Protein AF-A0A432US29-F1 (afdb_monomer_lite)

pLDDT: mean 89.53, std 16.12, range [44.62, 98.75]

Sequence (102 aa):
MTKRLLILLFSSISLSWAAPSKAPQVITQQEIQKVTQQYGLLAANRLKAWQELVNENYQKPENIKLDKVNRFFNEARFVSDAEHWKQKDYWATPVELLATDA

Foldseek 3Di:
DDDDDDDPPPPPPPPPPPDPDAFDDPDDPVLLVVLCVVQNDQLSVLSVVVRVLRRVPVPPPPVVNVVSVVVSLVQQDDDACCVPVVDNDDDDDPSRCSSRSD

Radius of gyration: 24.79 Å; chains: 1; bounding box: 73×26×73 Å

Secondary structure (DSSP, 8-state):
------------------PPPPPP--S-HHHHHHHHHHH-HHHHHHHHHHHHHHHHHTTS-HHHHHHHHHHHHTTSPP--HHHHTSSSS----HHHHHHHT-

Structure (mmCIF, N/CA/C/O backbone):
data_AF-A0A432US29-F1
#
_entry.id   AF-A0A432US29-F1
#
loop_
_atom_site.group_PDB
_atom_site.id
_atom_site.type_symbol
_atom_site.label_atom_id
_atom_site.label_alt_id
_atom_site.label_comp_id
_atom_site.label_asym_id
_atom_site.label_entity_id
_atom_site.label_seq_id
_atom_site.pdbx_PDB_ins_code
_atom_site.Cartn_x
_atom_site.Cartn_y
_atom_site.Cartn_z
_atom_site.occupancy
_atom_site.B_iso_or_equiv
_atom_site.auth_seq_id
_atom_site.auth_comp_id
_atom_site.auth_asym_id
_atom_site.auth_atom_id
_atom_site.pdbx_PDB_model_num
ATOM 1 N N . MET A 1 1 ? 50.764 14.010 -57.715 1.00 47.38 1 MET A N 1
ATOM 2 C CA . MET A 1 1 ? 50.921 14.090 -56.247 1.00 47.38 1 MET A CA 1
ATOM 3 C C . MET A 1 1 ? 50.326 15.400 -55.752 1.00 47.38 1 MET A C 1
ATOM 5 O O . MET A 1 1 ? 50.996 16.417 -55.805 1.00 47.38 1 MET A O 1
ATOM 9 N N . THR A 1 2 ? 49.078 15.385 -55.292 1.00 44.62 2 THR A N 1
ATOM 10 C CA . THR A 1 2 ? 48.450 16.505 -54.573 1.00 44.62 2 THR A CA 1
ATOM 11 C C . THR A 1 2 ? 47.508 15.917 -53.525 1.00 44.62 2 THR A C 1
ATOM 13 O O . THR A 1 2 ? 46.809 14.933 -53.766 1.00 44.62 2 THR A O 1
ATOM 16 N N . LYS A 1 3 ? 47.641 16.431 -52.304 1.00 48.16 3 LYS A N 1
ATOM 17 C CA . LYS A 1 3 ? 47.248 15.804 -51.040 1.00 48.16 3 LYS A CA 1
ATOM 18 C C . LYS A 1 3 ? 45.722 15.806 -50.883 1.00 48.16 3 LYS A C 1
ATOM 20 O O . LYS A 1 3 ? 45.106 16.864 -50.938 1.00 48.16 3 LYS A O 1
ATOM 25 N N . ARG A 1 4 ? 45.118 14.633 -50.654 1.00 53.16 4 ARG A N 1
ATOM 26 C CA . ARG A 1 4 ? 43.733 14.520 -50.170 1.00 53.16 4 ARG A CA 1
ATOM 27 C C . ARG A 1 4 ? 43.722 14.949 -48.702 1.00 53.16 4 ARG A C 1
ATOM 29 O O . ARG A 1 4 ? 44.317 14.277 -47.865 1.00 53.16 4 ARG A O 1
ATOM 36 N N . LEU A 1 5 ? 43.105 16.090 -48.413 1.00 49.94 5 LEU A N 1
ATOM 37 C CA . LEU A 1 5 ? 42.907 16.590 -47.057 1.00 49.94 5 LEU A CA 1
ATOM 38 C C . LEU A 1 5 ? 41.846 15.705 -46.375 1.00 49.94 5 LEU A C 1
ATOM 40 O O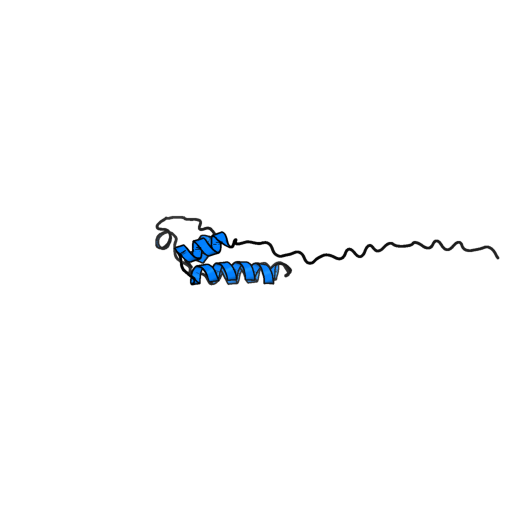 . LEU A 1 5 ? 40.660 15.818 -46.675 1.00 49.94 5 LEU A O 1
ATOM 44 N N . LEU A 1 6 ? 42.276 14.768 -45.524 1.00 50.44 6 LEU A N 1
ATOM 45 C CA . LEU A 1 6 ? 41.378 13.986 -44.672 1.00 50.44 6 LEU A CA 1
ATOM 46 C C . LEU A 1 6 ? 40.842 14.904 -43.563 1.00 50.44 6 LEU A C 1
ATOM 48 O O . LEU A 1 6 ? 41.594 15.321 -42.685 1.00 50.44 6 LEU A O 1
ATOM 52 N N . ILE A 1 7 ? 39.547 15.210 -43.596 1.00 55.34 7 ILE A N 1
ATOM 53 C CA . ILE A 1 7 ? 38.843 15.841 -42.476 1.00 55.34 7 ILE A CA 1
ATOM 54 C C . ILE A 1 7 ? 38.558 14.733 -41.454 1.00 55.34 7 ILE A C 1
ATOM 56 O O . ILE A 1 7 ? 37.677 13.900 -41.662 1.00 55.34 7 ILE A O 1
ATOM 60 N N . LEU A 1 8 ? 39.327 14.692 -40.365 1.00 55.69 8 LEU A N 1
ATOM 61 C CA . LEU A 1 8 ? 39.020 13.864 -39.198 1.00 55.69 8 LEU A CA 1
ATOM 62 C C . LEU A 1 8 ? 37.883 14.536 -38.415 1.00 55.69 8 LEU A C 1
ATOM 64 O O . LEU A 1 8 ? 38.117 15.427 -37.602 1.00 55.69 8 LEU A O 1
ATOM 68 N N . LEU A 1 9 ? 36.642 14.122 -38.676 1.00 54.06 9 LEU A N 1
ATOM 69 C CA . LEU A 1 9 ? 35.499 14.422 -37.814 1.00 54.06 9 LEU A CA 1
ATOM 70 C C . LEU A 1 9 ? 35.668 13.643 -36.502 1.00 54.06 9 LEU A C 1
ATOM 72 O O . LEU A 1 9 ? 35.338 12.461 -36.419 1.00 54.06 9 LEU A O 1
ATOM 76 N N . PHE A 1 10 ? 36.200 14.303 -35.473 1.00 55.81 10 PHE A N 1
ATOM 77 C CA . PHE A 1 10 ? 36.102 13.831 -34.093 1.00 55.81 10 PHE A CA 1
ATOM 78 C C . PHE A 1 10 ? 34.630 13.894 -33.674 1.00 55.81 10 PHE A C 1
ATOM 80 O O . PHE A 1 10 ? 34.147 14.917 -33.196 1.00 55.81 10 PHE A O 1
ATOM 87 N N . SER A 1 11 ? 33.891 12.807 -33.889 1.00 56.44 11 SER A N 1
ATOM 88 C CA . SER A 1 11 ? 32.559 12.661 -33.313 1.00 56.44 11 SER A CA 1
ATOM 89 C C . SER A 1 11 ? 32.728 12.406 -31.818 1.00 56.44 11 SER A C 1
ATOM 91 O O . SER A 1 11 ? 33.011 11.285 -31.397 1.00 56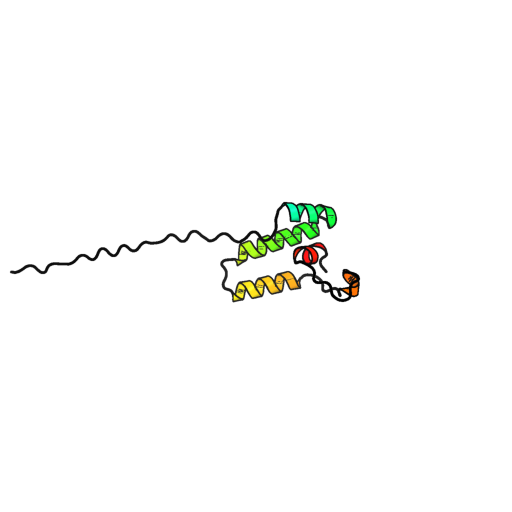.44 11 SER A O 1
ATOM 93 N N . SER A 1 12 ? 32.590 13.452 -31.006 1.00 59.56 12 SER A N 1
ATOM 94 C CA . SER A 1 12 ? 32.434 13.341 -29.559 1.00 59.56 12 SER A CA 1
ATOM 95 C C . SER A 1 12 ? 31.110 12.638 -29.262 1.00 59.56 12 SER A C 1
ATOM 97 O O . SER A 1 12 ? 30.070 13.275 -29.103 1.00 59.56 12 SER A O 1
ATOM 99 N N . ILE A 1 13 ? 31.135 11.306 -29.231 1.00 65.69 13 ILE A N 1
ATOM 100 C CA . ILE A 1 13 ? 30.062 10.513 -28.637 1.00 65.69 13 ILE A CA 1
ATOM 101 C C . ILE A 1 13 ? 30.170 10.741 -27.132 1.00 65.69 13 ILE A C 1
ATOM 103 O O . ILE A 1 13 ? 30.938 10.080 -26.435 1.00 65.69 13 ILE A O 1
ATOM 107 N N . SER A 1 14 ? 29.430 11.728 -26.636 1.00 62.34 14 SER A N 1
ATOM 108 C CA . SER A 1 14 ? 29.162 11.873 -25.213 1.00 62.34 14 SER A CA 1
ATOM 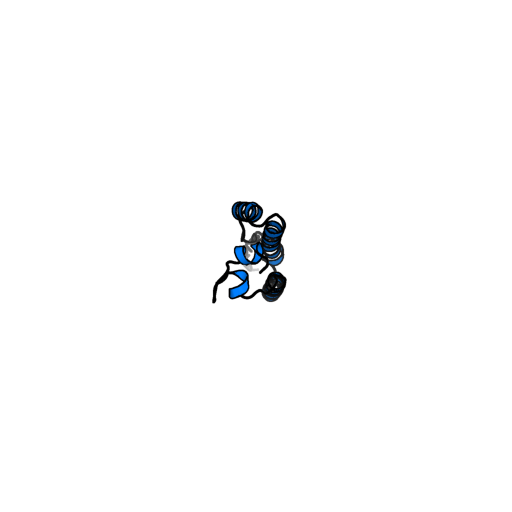109 C C . SER A 1 14 ? 28.355 10.655 -24.783 1.00 62.34 14 SER A C 1
ATOM 111 O O . SER A 1 14 ? 27.135 10.616 -24.935 1.00 62.34 14 SER A O 1
ATOM 113 N N . LEU A 1 15 ? 29.041 9.624 -24.296 1.00 65.75 15 LEU A N 1
ATOM 114 C CA . LEU A 1 15 ? 28.401 8.498 -23.637 1.00 65.75 15 LEU A CA 1
ATOM 115 C C . LEU A 1 15 ? 27.900 9.012 -22.284 1.00 65.75 15 LEU A C 1
ATOM 117 O O . LEU A 1 15 ? 28.603 8.958 -21.277 1.00 65.75 15 LEU A O 1
ATOM 121 N N . SER A 1 16 ? 26.710 9.611 -22.276 1.00 62.19 16 SER A N 1
ATOM 122 C CA . SER A 1 16 ? 26.038 9.983 -21.039 1.00 62.19 16 SER A CA 1
ATOM 123 C C . SER A 1 16 ? 25.779 8.703 -20.258 1.00 62.19 16 SER A C 1
ATOM 125 O O . SER A 1 16 ? 24.924 7.899 -20.626 1.00 62.19 16 SER A O 1
ATOM 127 N N . TRP A 1 17 ? 26.543 8.497 -19.188 1.00 68.50 17 TRP A N 1
ATOM 128 C CA . TRP A 1 17 ? 26.263 7.453 -18.218 1.00 68.50 17 TRP A CA 1
ATOM 129 C C . TRP A 1 17 ? 24.914 7.791 -17.582 1.00 68.50 17 TRP A C 1
ATOM 131 O O . TRP A 1 17 ? 24.822 8.665 -16.722 1.00 68.50 17 TRP A O 1
ATOM 141 N N . ALA A 1 18 ? 23.843 7.151 -18.049 1.00 69.19 18 ALA A N 1
ATOM 142 C CA . ALA A 1 18 ? 22.547 7.255 -17.404 1.00 69.19 18 ALA A CA 1
ATOM 143 C C . ALA A 1 18 ? 22.683 6.609 -16.021 1.00 69.19 18 ALA A C 1
ATOM 145 O O . ALA A 1 18 ? 22.798 5.388 -15.901 1.00 69.19 18 ALA A O 1
ATOM 146 N N . ALA A 1 19 ? 22.755 7.431 -14.973 1.00 66.88 19 ALA A N 1
ATOM 147 C CA . ALA A 1 19 ? 22.654 6.929 -13.613 1.00 66.88 19 ALA A CA 1
ATOM 148 C C . ALA A 1 19 ? 21.299 6.212 -13.478 1.00 66.88 19 ALA A C 1
ATOM 150 O O . ALA A 1 19 ? 20.294 6.730 -13.980 1.00 66.88 19 ALA A O 1
ATOM 151 N N . PRO A 1 20 ? 21.242 5.031 -12.841 1.00 69.31 20 PRO A N 1
ATOM 152 C CA . PRO A 1 20 ? 19.979 4.330 -12.660 1.00 69.31 20 PRO A CA 1
ATOM 153 C C . PRO A 1 20 ? 19.015 5.251 -11.908 1.00 69.31 20 PRO A C 1
ATOM 155 O O . PRO A 1 20 ? 19.341 5.735 -10.820 1.00 69.31 20 PRO A O 1
ATOM 158 N N . SER A 1 21 ? 17.844 5.540 -12.485 1.00 77.25 21 SER A N 1
ATOM 159 C CA . SER A 1 21 ? 16.871 6.375 -11.789 1.00 77.25 21 SER A CA 1
ATOM 160 C C . SER A 1 21 ? 16.329 5.610 -10.583 1.00 77.25 21 SER A C 1
ATOM 162 O O . SER A 1 21 ? 15.841 4.481 -10.686 1.00 77.25 21 SER A O 1
ATOM 164 N N . LYS A 1 22 ? 16.482 6.217 -9.406 1.00 87.19 22 LYS A N 1
ATOM 165 C CA . LYS A 1 22 ? 16.003 5.653 -8.148 1.00 87.19 22 LYS A CA 1
ATOM 166 C C . LYS A 1 22 ? 14.475 5.618 -8.167 1.00 87.19 22 LYS A C 1
ATOM 168 O O . LYS A 1 22 ? 13.845 6.574 -8.618 1.00 87.19 22 LYS A O 1
ATOM 173 N N . ALA A 1 23 ? 13.901 4.528 -7.669 1.00 93.31 23 ALA A N 1
ATOM 174 C CA . ALA A 1 23 ? 12.462 4.434 -7.483 1.00 93.31 23 ALA A CA 1
ATOM 175 C C . ALA A 1 23 ? 11.963 5.529 -6.517 1.00 93.31 23 ALA A C 1
ATOM 177 O O . ALA A 1 23 ? 12.686 5.894 -5.579 1.00 93.31 23 ALA A O 1
ATOM 178 N N . PRO A 1 24 ? 10.756 6.076 -6.738 1.00 95.06 24 PRO A N 1
ATOM 179 C CA . PRO A 1 24 ? 10.187 7.077 -5.855 1.00 95.06 24 PRO A CA 1
ATOM 180 C C . PRO A 1 24 ? 9.862 6.475 -4.487 1.00 95.06 24 PRO A C 1
ATOM 182 O O . PRO A 1 24 ? 9.506 5.301 -4.354 1.00 95.06 24 PRO A O 1
ATOM 185 N N . GLN A 1 25 ? 9.959 7.314 -3.462 1.00 96.56 25 GLN A N 1
ATOM 186 C CA . GLN A 1 25 ? 9.461 6.982 -2.138 1.00 96.56 25 GLN A CA 1
ATOM 187 C C . GLN A 1 25 ? 7.956 7.269 -2.098 1.00 96.56 25 GLN A C 1
ATOM 189 O O . GLN A 1 25 ? 7.554 8.422 -2.231 1.00 96.56 25 GLN A O 1
ATOM 194 N N . VAL A 1 26 ? 7.144 6.224 -1.938 1.00 96.69 26 VAL A N 1
ATOM 195 C CA . VAL A 1 26 ? 5.673 6.312 -1.878 1.00 96.69 26 VAL A CA 1
ATOM 196 C C . VAL A 1 26 ? 5.134 6.232 -0.453 1.00 96.69 26 VAL A C 1
ATOM 198 O O . VAL A 1 26 ? 3.986 6.589 -0.221 1.00 96.69 26 VAL A O 1
ATOM 201 N N . ILE A 1 27 ? 5.966 5.801 0.501 1.00 97.56 27 ILE A N 1
ATOM 202 C CA . ILE A 1 27 ? 5.632 5.793 1.925 1.00 97.56 27 ILE A CA 1
ATOM 203 C C . ILE A 1 27 ? 6.810 6.283 2.772 1.00 97.56 27 ILE A C 1
ATOM 205 O O . ILE A 1 27 ? 7.982 5.990 2.511 1.00 97.56 27 ILE A O 1
ATOM 209 N N . THR A 1 28 ? 6.514 7.040 3.818 1.00 97.56 28 THR A N 1
ATOM 210 C CA . THR A 1 28 ? 7.497 7.535 4.780 1.00 97.56 28 THR A CA 1
ATOM 211 C C . THR A 1 28 ? 7.628 6.619 5.993 1.00 97.56 28 THR A C 1
ATOM 213 O O . THR A 1 28 ? 6.711 5.896 6.384 1.00 97.56 28 THR A O 1
ATOM 216 N N . GLN A 1 29 ? 8.779 6.696 6.665 1.00 97.56 29 GLN A N 1
ATOM 217 C CA . GLN A 1 29 ? 8.978 6.002 7.940 1.00 97.56 29 GLN A CA 1
ATOM 218 C C . GLN A 1 29 ? 7.994 6.480 9.017 1.00 97.56 29 GLN A C 1
ATOM 220 O O . GLN A 1 29 ? 7.597 5.692 9.871 1.00 97.56 29 GLN A O 1
ATOM 225 N N . GLN A 1 30 ? 7.587 7.751 8.963 1.00 97.94 30 GLN A N 1
ATOM 226 C CA . GLN A 1 30 ? 6.608 8.326 9.885 1.00 97.94 30 GLN A CA 1
ATOM 227 C C . GLN A 1 30 ? 5.218 7.716 9.669 1.00 97.94 30 GLN A C 1
ATOM 229 O O . GLN A 1 30 ? 4.565 7.338 10.639 1.00 97.94 30 GLN A O 1
ATOM 234 N N . GLU A 1 31 ? 4.786 7.539 8.418 1.00 97.69 31 GLU A N 1
ATOM 235 C CA . GLU A 1 31 ? 3.521 6.863 8.102 1.00 97.69 31 GLU A CA 1
ATOM 236 C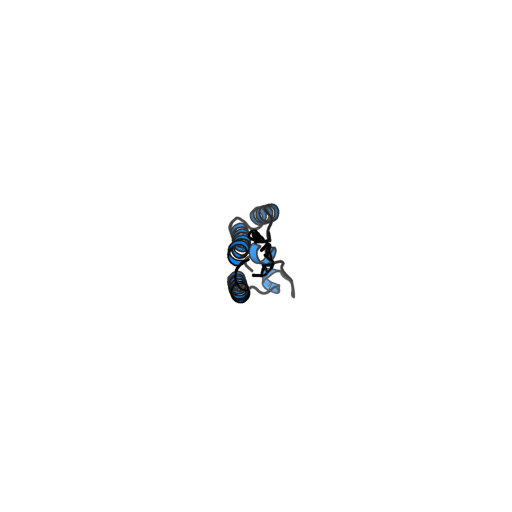 C . GLU A 1 31 ? 3.542 5.396 8.533 1.00 97.69 31 GLU A C 1
ATOM 238 O O . GLU A 1 31 ? 2.594 4.936 9.168 1.00 97.69 31 GLU A O 1
ATOM 243 N N . ILE A 1 32 ? 4.647 4.680 8.290 1.00 98.38 32 ILE A N 1
ATOM 244 C CA . ILE A 1 32 ? 4.816 3.299 8.767 1.00 98.38 32 ILE A CA 1
ATOM 245 C C . ILE A 1 32 ? 4.703 3.237 10.293 1.00 98.38 32 ILE A C 1
ATOM 247 O O . ILE A 1 32 ? 4.013 2.365 10.818 1.00 98.38 32 ILE A O 1
ATOM 251 N N . GLN A 1 33 ? 5.357 4.144 11.023 1.00 98.38 33 GLN A N 1
ATOM 252 C CA . GLN A 1 33 ? 5.285 4.186 12.486 1.00 98.38 33 GLN A CA 1
ATOM 253 C C . GLN A 1 33 ? 3.866 4.480 12.976 1.00 98.38 33 GLN A C 1
ATOM 255 O O . GLN A 1 33 ? 3.367 3.764 13.844 1.00 98.38 33 GLN A O 1
ATOM 260 N N . LYS A 1 34 ? 3.194 5.472 12.383 1.00 98.19 34 LYS A N 1
ATOM 261 C CA . LYS A 1 34 ? 1.809 5.819 12.716 1.00 98.19 34 LYS A CA 1
ATOM 262 C C . LYS A 1 34 ? 0.871 4.632 12.493 1.00 98.19 34 LYS A C 1
ATOM 264 O O . LYS A 1 34 ? 0.108 4.272 13.385 1.00 98.19 34 LYS A O 1
ATOM 269 N N . VAL A 1 35 ? 0.970 3.976 11.337 1.00 98.19 35 VAL A N 1
ATOM 270 C CA . VAL A 1 35 ? 0.153 2.800 11.016 1.00 98.19 35 VAL A CA 1
ATOM 271 C C . VAL A 1 35 ? 0.503 1.610 11.905 1.00 98.19 35 VAL A C 1
ATOM 273 O O . VAL A 1 35 ? -0.398 0.899 12.335 1.00 98.19 35 VAL A O 1
ATOM 276 N N . THR A 1 36 ? 1.772 1.435 12.279 1.00 98.50 36 THR A N 1
ATOM 277 C CA . THR A 1 36 ? 2.171 0.412 13.260 1.00 98.50 36 THR A CA 1
ATOM 278 C C . THR A 1 36 ? 1.482 0.635 14.605 1.00 98.50 36 THR A C 1
ATOM 280 O O . THR A 1 36 ? 0.980 -0.317 15.196 1.00 98.50 36 THR A O 1
ATOM 283 N N . GLN A 1 37 ? 1.454 1.878 15.093 1.00 98.25 37 GLN A N 1
ATOM 284 C CA . GLN A 1 37 ? 0.837 2.221 16.377 1.00 98.25 37 GLN A CA 1
ATOM 285 C C . GLN A 1 37 ? -0.685 2.047 16.355 1.00 98.25 37 GLN A C 1
ATOM 287 O O . GLN A 1 37 ? -1.256 1.599 17.343 1.00 98.25 37 GLN A O 1
ATOM 292 N N . GLN A 1 38 ? -1.333 2.389 15.239 1.00 98.12 38 GLN A N 1
ATOM 293 C CA . GLN A 1 38 ? -2.792 2.391 15.133 1.00 98.12 38 GLN A CA 1
ATOM 294 C C . GLN A 1 38 ? -3.383 1.034 14.714 1.00 98.12 38 GLN A C 1
ATOM 296 O O . GLN A 1 38 ? -4.436 0.650 15.215 1.00 98.12 38 GLN A O 1
ATOM 301 N N . TYR A 1 39 ? -2.716 0.306 13.816 1.00 97.50 39 TYR A N 1
ATOM 302 C CA . TYR A 1 39 ? -3.242 -0.900 13.157 1.00 97.50 39 TYR A CA 1
ATOM 303 C C . TYR A 1 39 ? -2.348 -2.139 13.334 1.00 97.50 39 TYR A C 1
ATOM 305 O O . TYR A 1 39 ? -2.691 -3.236 12.891 1.00 97.50 39 TYR A O 1
ATOM 313 N N . GLY A 1 40 ? -1.200 -1.992 13.998 1.00 98.25 40 GLY A N 1
ATOM 314 C CA . GLY A 1 40 ? -0.287 -3.089 14.298 1.00 98.25 40 GLY A CA 1
ATOM 315 C C . GLY A 1 40 ? 0.710 -3.416 13.184 1.00 98.25 40 GLY A C 1
ATOM 316 O O . GLY A 1 40 ? 0.763 -2.804 12.115 1.00 98.25 40 GLY A O 1
ATOM 317 N N . LEU A 1 41 ? 1.549 -4.417 13.455 1.00 98.19 41 LEU A N 1
ATOM 318 C CA . LEU A 1 41 ? 2.697 -4.762 12.609 1.00 98.19 41 LEU A CA 1
ATOM 319 C C . LEU A 1 41 ? 2.305 -5.292 11.224 1.00 98.19 41 LEU A C 1
ATOM 321 O O . LEU A 1 41 ? 3.039 -5.071 10.265 1.00 98.19 41 LEU A O 1
ATOM 325 N N . LEU A 1 42 ? 1.159 -5.966 11.090 1.00 98.19 42 LEU A N 1
ATOM 326 C CA . LEU A 1 42 ? 0.711 -6.492 9.795 1.00 98.19 42 LEU A CA 1
ATOM 327 C C . LEU A 1 42 ? 0.382 -5.367 8.805 1.00 98.19 42 LEU A C 1
ATOM 329 O O . LEU A 1 42 ? 0.798 -5.429 7.650 1.00 98.19 42 LEU A O 1
ATOM 333 N N . ALA A 1 43 ? -0.274 -4.305 9.274 1.00 98.31 43 ALA A N 1
ATOM 334 C CA . ALA A 1 43 ? -0.538 -3.106 8.485 1.00 98.31 43 ALA A CA 1
ATOM 335 C C . ALA A 1 43 ? 0.765 -2.426 8.040 1.00 98.31 43 ALA A C 1
ATOM 337 O O . ALA A 1 43 ? 0.955 -2.109 6.866 1.00 98.31 43 ALA A O 1
ATOM 338 N N . ALA A 1 44 ? 1.721 -2.296 8.963 1.00 98.44 44 ALA A N 1
ATOM 339 C CA . ALA A 1 44 ? 3.045 -1.763 8.662 1.00 98.44 44 ALA A CA 1
ATOM 340 C C . ALA A 1 44 ? 3.794 -2.598 7.609 1.00 98.44 44 ALA A C 1
ATOM 342 O O . ALA A 1 44 ? 4.490 -2.047 6.755 1.00 98.44 44 ALA A O 1
ATOM 343 N N . ASN A 1 45 ? 3.650 -3.924 7.654 1.00 98.56 45 ASN A N 1
ATOM 344 C CA . ASN A 1 45 ? 4.270 -4.824 6.687 1.00 98.56 45 ASN A CA 1
ATOM 345 C C . ASN A 1 45 ? 3.675 -4.659 5.285 1.00 98.56 45 ASN A C 1
ATOM 347 O O . ASN A 1 45 ? 4.439 -4.652 4.324 1.00 98.56 45 ASN A O 1
ATOM 351 N N . ARG A 1 46 ? 2.359 -4.445 5.155 1.00 98.56 46 ARG A N 1
ATOM 352 C CA . ARG A 1 46 ? 1.727 -4.154 3.856 1.00 98.56 46 ARG A CA 1
ATOM 353 C C . ARG A 1 46 ? 2.233 -2.845 3.247 1.00 98.56 46 ARG A C 1
ATOM 355 O O . ARG A 1 46 ? 2.547 -2.811 2.062 1.00 98.56 46 ARG A O 1
ATOM 362 N N . LEU A 1 47 ? 2.424 -1.799 4.053 1.00 98.50 47 LEU A N 1
ATOM 363 C CA . LEU A 1 47 ? 3.015 -0.543 3.569 1.00 98.50 47 LEU A CA 1
ATOM 364 C C . LEU A 1 47 ? 4.469 -0.703 3.109 1.00 98.50 47 LEU A C 1
ATOM 366 O O . LEU A 1 47 ? 4.860 -0.160 2.077 1.00 98.50 47 LEU A O 1
ATOM 370 N N . LYS A 1 48 ? 5.276 -1.475 3.845 1.00 98.56 48 LYS A N 1
ATOM 371 C CA . LYS A 1 48 ? 6.647 -1.803 3.421 1.00 98.56 48 LYS A CA 1
ATOM 372 C C . LYS A 1 48 ? 6.651 -2.608 2.122 1.00 98.56 48 LYS A C 1
ATOM 374 O O . LYS A 1 48 ? 7.440 -2.304 1.235 1.00 98.56 48 LYS A O 1
ATOM 379 N N . ALA A 1 49 ? 5.752 -3.583 1.996 1.00 98.56 49 ALA A N 1
ATOM 380 C CA . ALA A 1 49 ? 5.593 -4.370 0.777 1.00 98.56 49 ALA A CA 1
ATOM 381 C C . ALA A 1 49 ? 5.182 -3.495 -0.417 1.00 98.56 49 ALA A C 1
ATOM 383 O O . ALA A 1 49 ? 5.673 -3.704 -1.521 1.00 98.56 49 ALA A O 1
ATOM 384 N N . TRP A 1 50 ? 4.359 -2.467 -0.198 1.00 98.56 50 TRP A N 1
ATOM 385 C CA . TRP A 1 50 ? 4.010 -1.510 -1.246 1.00 98.56 50 TRP A CA 1
ATOM 386 C C . TRP A 1 50 ? 5.217 -0.681 -1.715 1.00 98.56 50 TRP A C 1
ATOM 388 O O . TRP A 1 50 ? 5.420 -0.517 -2.918 1.00 98.56 50 TRP A O 1
ATOM 398 N N . GLN A 1 51 ? 6.070 -0.210 -0.799 1.00 98.38 51 GLN A N 1
ATOM 399 C CA . GLN A 1 51 ? 7.323 0.449 -1.190 1.00 98.38 51 GLN A CA 1
ATOM 400 C C . GLN A 1 51 ? 8.249 -0.502 -1.957 1.00 98.38 51 GLN A C 1
ATOM 402 O O . GLN A 1 51 ? 8.875 -0.088 -2.933 1.00 98.38 51 GLN A O 1
ATOM 407 N N . GLU A 1 52 ? 8.319 -1.769 -1.546 1.00 98.44 52 GLU A N 1
ATOM 408 C CA . GLU A 1 52 ? 9.145 -2.768 -2.223 1.00 98.44 52 GLU A CA 1
ATOM 409 C C . GLU A 1 52 ? 8.631 -3.086 -3.631 1.00 98.44 52 GLU A C 1
ATOM 411 O O . GLU A 1 52 ? 9.412 -3.089 -4.580 1.00 98.44 52 GLU A O 1
ATOM 416 N N . LEU A 1 53 ? 7.312 -3.205 -3.811 1.00 98.50 53 LEU A N 1
ATOM 417 C CA . LEU A 1 53 ? 6.682 -3.327 -5.127 1.00 98.50 53 LEU A CA 1
ATOM 418 C C . LEU A 1 53 ? 7.145 -2.210 -6.074 1.00 98.50 53 LEU A C 1
ATOM 420 O O . LEU A 1 53 ? 7.471 -2.473 -7.235 1.00 98.50 53 LEU A O 1
ATOM 424 N N . VAL A 1 54 ? 7.182 -0.967 -5.588 1.00 98.06 54 VAL A N 1
ATOM 425 C CA . VAL A 1 54 ? 7.648 0.185 -6.370 1.00 98.06 54 VAL A CA 1
ATOM 426 C C . VAL A 1 54 ? 9.141 0.064 -6.674 1.00 98.06 54 VAL A C 1
ATOM 428 O O . VAL A 1 54 ? 9.533 0.228 -7.831 1.00 98.06 54 VAL A O 1
ATOM 431 N N . ASN A 1 55 ? 9.965 -0.277 -5.680 1.00 97.12 55 ASN A N 1
ATOM 432 C CA . ASN A 1 55 ? 11.410 -0.450 -5.846 1.00 97.12 55 ASN A CA 1
ATOM 433 C C . ASN A 1 55 ? 11.746 -1.482 -6.933 1.00 97.12 55 ASN A C 1
ATOM 435 O O . ASN A 1 55 ? 12.544 -1.202 -7.830 1.00 97.12 55 ASN A O 1
ATOM 439 N N . GLU A 1 56 ? 11.106 -2.650 -6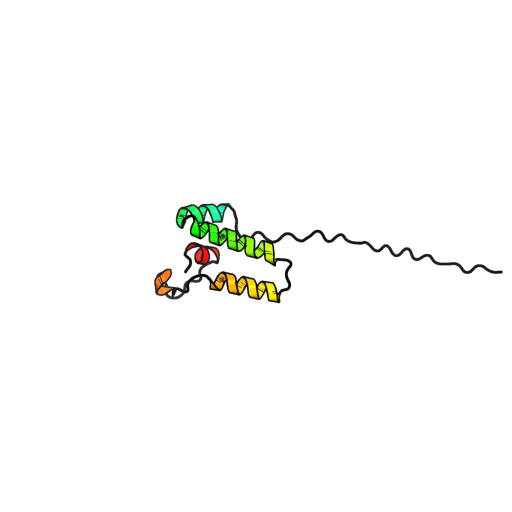.887 1.00 97.12 56 GLU A N 1
ATOM 440 C CA . GLU A 1 56 ? 11.377 -3.772 -7.790 1.00 97.12 56 GLU A CA 1
ATOM 441 C C . GLU A 1 56 ? 10.903 -3.522 -9.230 1.00 97.12 56 GLU A C 1
ATOM 443 O O . GLU A 1 56 ? 11.477 -4.055 -10.190 1.00 97.12 56 GLU A O 1
ATOM 448 N N . ASN A 1 57 ? 9.844 -2.721 -9.400 1.00 97.44 57 ASN A N 1
ATOM 449 C CA . ASN A 1 57 ? 9.144 -2.596 -10.679 1.00 97.44 57 ASN A CA 1
ATOM 450 C C . ASN A 1 57 ? 9.317 -1.234 -11.367 1.00 97.44 57 ASN A C 1
ATOM 452 O O . ASN A 1 57 ? 8.931 -1.092 -12.528 1.00 97.44 57 ASN A O 1
ATOM 456 N N . TYR A 1 58 ? 9.952 -0.245 -10.729 1.00 96.25 58 TYR A N 1
ATOM 457 C CA . TYR A 1 58 ? 10.074 1.115 -11.274 1.00 96.25 58 TYR A CA 1
ATOM 458 C C . TYR A 1 58 ? 10.739 1.186 -12.663 1.00 96.25 58 TYR A C 1
ATOM 460 O O . TYR A 1 58 ? 10.320 1.974 -13.510 1.00 96.25 58 TYR A O 1
ATOM 468 N N . GLN A 1 59 ? 11.723 0.323 -12.930 1.00 95.56 59 GLN A N 1
ATOM 469 C CA . GLN A 1 59 ? 12.433 0.251 -14.219 1.00 95.56 59 GLN A CA 1
ATOM 470 C C . GLN A 1 59 ? 11.851 -0.780 -15.195 1.00 95.56 59 GLN A C 1
ATOM 472 O O . GLN A 1 59 ? 12.417 -1.023 -16.260 1.00 95.56 59 GLN A O 1
ATOM 477 N N . LYS A 1 60 ? 10.752 -1.448 -14.833 1.00 96.38 60 LYS A N 1
ATOM 478 C CA . LYS A 1 60 ? 10.141 -2.464 -15.693 1.00 96.38 60 LYS A CA 1
ATOM 479 C C . LYS A 1 60 ? 9.311 -1.811 -16.808 1.00 96.38 60 LYS A C 1
ATOM 481 O O . LYS A 1 60 ? 8.878 -0.665 -16.662 1.00 96.38 60 LYS A O 1
ATOM 486 N N . PRO A 1 61 ? 9.062 -2.535 -17.913 1.00 98.00 61 PRO A N 1
ATOM 487 C CA . PRO A 1 61 ? 8.103 -2.111 -18.926 1.00 98.00 61 PRO A CA 1
ATOM 488 C C . PRO A 1 61 ? 6.719 -1.816 -18.333 1.00 98.00 61 PRO A C 1
ATOM 490 O O . PRO A 1 61 ? 6.309 -2.443 -17.354 1.00 98.00 61 PRO A O 1
ATOM 493 N N . GLU A 1 62 ? 5.989 -0.886 -18.946 1.00 97.94 62 GLU A N 1
ATOM 494 C CA . GLU A 1 62 ? 4.709 -0.384 -18.427 1.00 97.94 62 GLU A CA 1
ATOM 495 C C . GLU A 1 62 ? 3.672 -1.492 -18.210 1.00 97.94 62 GLU A C 1
ATOM 497 O O . GLU A 1 62 ? 3.029 -1.556 -17.166 1.00 97.94 62 GLU A O 1
ATOM 502 N N . ASN A 1 63 ? 3.569 -2.440 -19.143 1.00 98.50 63 ASN A N 1
ATOM 503 C CA . ASN A 1 63 ? 2.662 -3.580 -19.010 1.00 98.50 63 ASN A CA 1
ATOM 504 C C . ASN A 1 63 ? 2.966 -4.433 -17.766 1.00 98.50 63 ASN A C 1
ATOM 506 O O . ASN A 1 63 ? 2.042 -4.901 -17.109 1.00 98.50 63 ASN A O 1
ATOM 510 N N . ILE A 1 64 ? 4.244 -4.605 -17.414 1.00 98.44 64 ILE A N 1
ATOM 511 C CA . ILE A 1 64 ? 4.649 -5.336 -16.209 1.00 98.44 64 ILE A CA 1
ATOM 512 C C . ILE A 1 64 ? 4.292 -4.540 -14.955 1.00 98.44 64 ILE A C 1
ATOM 514 O O . ILE A 1 64 ? 3.823 -5.129 -13.984 1.00 98.44 64 ILE A O 1
ATOM 518 N N . LYS A 1 65 ? 4.467 -3.213 -14.968 1.00 98.38 65 LYS A N 1
ATOM 519 C CA . LYS A 1 65 ? 4.064 -2.350 -13.848 1.00 98.38 65 LYS A CA 1
ATOM 520 C C . LYS A 1 65 ? 2.567 -2.453 -13.584 1.00 98.38 65 LYS A C 1
ATOM 522 O O . LYS A 1 65 ? 2.187 -2.767 -12.460 1.00 98.38 65 LYS A O 1
ATOM 527 N N . LEU A 1 66 ? 1.742 -2.256 -14.613 1.00 98.69 66 LEU A N 1
ATOM 528 C CA . LEU A 1 66 ? 0.281 -2.334 -14.511 1.00 98.69 66 LEU A CA 1
ATOM 529 C C . LEU A 1 66 ? -0.165 -3.684 -13.941 1.00 98.69 66 LEU A C 1
ATOM 531 O O . LEU A 1 66 ? -0.950 -3.745 -13.001 1.00 98.69 66 LEU A O 1
ATOM 535 N N . ASP A 1 67 ? 0.404 -4.767 -14.461 1.00 98.75 67 ASP A N 1
ATOM 536 C CA . ASP A 1 67 ? 0.103 -6.134 -14.051 1.00 98.75 67 ASP A CA 1
ATOM 537 C C . ASP A 1 67 ? 0.537 -6.435 -12.599 1.00 98.75 67 ASP A C 1
ATOM 539 O O . ASP A 1 67 ? -0.164 -7.114 -11.846 1.00 98.75 67 ASP A O 1
ATOM 543 N N . LYS A 1 68 ? 1.688 -5.915 -12.156 1.00 98.69 68 LYS A N 1
ATOM 544 C CA . LYS A 1 68 ? 2.184 -6.081 -10.778 1.00 98.69 68 LYS A CA 1
ATOM 545 C C . LYS A 1 68 ? 1.410 -5.230 -9.771 1.00 98.69 68 LYS A C 1
ATOM 547 O O . LYS A 1 68 ? 1.036 -5.757 -8.728 1.00 98.69 68 LYS A O 1
ATOM 552 N N . VAL A 1 69 ? 1.120 -3.971 -10.099 1.00 98.19 69 VAL A N 1
ATOM 553 C CA . VAL A 1 69 ? 0.320 -3.068 -9.255 1.00 98.19 69 VAL A CA 1
ATOM 554 C C . VAL A 1 69 ? -1.098 -3.600 -9.086 1.00 98.19 69 VAL A C 1
ATOM 556 O O . VAL A 1 69 ? -1.570 -3.710 -7.958 1.00 98.19 69 VAL A O 1
ATOM 559 N N . ASN A 1 70 ? -1.749 -3.999 -10.182 1.00 98.62 70 ASN A N 1
ATOM 560 C CA . ASN A 1 70 ? -3.107 -4.529 -10.130 1.00 98.62 70 ASN A CA 1
ATOM 561 C C . ASN A 1 70 ? -3.192 -5.794 -9.266 1.00 98.62 70 ASN A C 1
ATOM 563 O O . ASN A 1 70 ? -4.078 -5.903 -8.428 1.00 98.62 70 ASN A O 1
ATOM 567 N N . ARG A 1 71 ? -2.257 -6.742 -9.422 1.00 98.62 71 ARG A N 1
ATOM 568 C CA . ARG A 1 71 ? -2.251 -7.946 -8.577 1.00 98.62 71 ARG A CA 1
ATOM 569 C C . ARG A 1 71 ? -2.035 -7.629 -7.103 1.00 98.62 71 ARG A C 1
ATOM 571 O O . ARG A 1 71 ? -2.781 -8.152 -6.293 1.00 98.62 71 ARG A O 1
ATOM 578 N N . PHE A 1 72 ? -1.077 -6.762 -6.777 1.00 98.56 72 PHE A N 1
ATOM 579 C CA . PHE A 1 72 ? -0.778 -6.405 -5.391 1.00 98.56 72 PHE A CA 1
ATOM 580 C C . PHE A 1 72 ? -1.997 -5.825 -4.661 1.00 98.56 72 PHE A C 1
ATOM 582 O O . PHE A 1 72 ? -2.339 -6.280 -3.577 1.00 98.56 72 PHE A O 1
ATOM 589 N N . PHE A 1 73 ? -2.686 -4.848 -5.257 1.00 98.00 73 PHE A N 1
ATOM 590 C CA . PHE A 1 73 ? -3.846 -4.235 -4.603 1.00 98.00 73 PHE A CA 1
ATOM 591 C C . PHE A 1 73 ? -5.079 -5.147 -4.582 1.00 98.00 73 PHE A C 1
ATOM 593 O O . PHE A 1 73 ? -5.867 -5.060 -3.647 1.00 98.00 73 PHE A O 1
ATOM 600 N N . ASN A 1 74 ? -5.213 -6.064 -5.544 1.00 97.88 74 ASN A N 1
ATOM 601 C CA . ASN A 1 74 ? -6.292 -7.058 -5.551 1.00 97.88 74 ASN A CA 1
ATOM 602 C C . ASN A 1 74 ? -6.112 -8.182 -4.510 1.00 97.88 74 ASN A C 1
ATOM 604 O O . ASN A 1 74 ? -7.002 -9.020 -4.382 1.00 97.88 74 ASN A O 1
ATOM 608 N N . GLU A 1 75 ? -4.990 -8.236 -3.783 1.00 96.56 75 GLU A N 1
ATOM 609 C CA . GLU A 1 75 ? -4.825 -9.148 -2.640 1.00 96.56 75 GLU A CA 1
ATOM 610 C C . GLU A 1 75 ? -5.517 -8.635 -1.369 1.00 96.56 75 GLU A C 1
ATOM 612 O O . GLU A 1 75 ? -5.818 -9.436 -0.481 1.00 96.56 75 GLU A O 1
ATOM 617 N N . ALA A 1 76 ? -5.796 -7.329 -1.280 1.00 96.19 76 ALA A N 1
ATOM 618 C CA . ALA A 1 76 ? -6.596 -6.781 -0.191 1.00 96.19 76 ALA A CA 1
ATOM 619 C C . ALA A 1 76 ? -8.025 -7.332 -0.263 1.00 96.19 76 ALA A C 1
ATOM 621 O O . ALA A 1 76 ? -8.591 -7.526 -1.344 1.00 96.19 76 ALA A O 1
ATOM 622 N N . ARG A 1 77 ? -8.635 -7.592 0.897 1.00 96.25 77 ARG A N 1
ATOM 623 C CA . ARG A 1 77 ? -10.022 -8.066 0.922 1.00 96.25 77 ARG A CA 1
ATOM 624 C C . ARG A 1 77 ? -10.954 -6.966 0.441 1.00 96.25 77 ARG A C 1
ATOM 626 O O . ARG A 1 77 ? -10.833 -5.821 0.848 1.00 96.25 77 ARG A O 1
ATOM 633 N N . PHE A 1 78 ? -11.947 -7.347 -0.348 1.00 96.31 78 PHE A N 1
ATOM 634 C CA . PHE A 1 78 ? -13.028 -6.440 -0.694 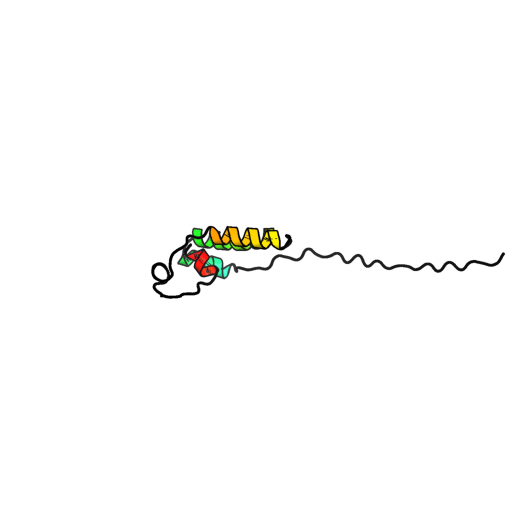1.00 96.31 78 PHE A CA 1
ATOM 635 C C . PHE A 1 78 ? -14.078 -6.415 0.423 1.00 96.31 78 PHE A C 1
ATOM 637 O O . PHE A 1 78 ? -14.686 -7.446 0.723 1.00 96.31 78 PHE A O 1
ATOM 644 N N . VAL A 1 79 ? -14.314 -5.239 1.006 1.00 97.38 79 VAL A N 1
ATOM 645 C CA . VAL A 1 79 ? -15.390 -4.975 1.970 1.00 97.38 79 VAL A CA 1
ATOM 646 C C . VAL A 1 79 ? -16.130 -3.719 1.518 1.00 97.38 79 VAL A C 1
ATOM 648 O O . VAL A 1 79 ? -15.520 -2.767 1.049 1.00 97.38 79 VAL A O 1
ATOM 651 N N . SER A 1 80 ? -17.461 -3.705 1.617 1.00 97.75 80 SER A N 1
ATOM 652 C CA . SER A 1 80 ? -18.229 -2.525 1.196 1.00 97.75 80 SER A CA 1
ATOM 653 C C . SER A 1 80 ? -17.998 -1.332 2.129 1.00 97.75 80 SER A C 1
ATOM 655 O O . SER A 1 80 ? -17.876 -1.516 3.341 1.00 97.75 80 SER A O 1
ATOM 657 N N . ASP A 1 81 ? -18.053 -0.104 1.608 1.00 98.06 81 ASP A N 1
ATOM 658 C CA . ASP A 1 81 ? -17.864 1.112 2.417 1.00 98.06 81 ASP A CA 1
ATOM 659 C C . ASP A 1 81 ? -18.858 1.228 3.578 1.00 98.06 81 ASP A C 1
ATOM 661 O O . ASP A 1 81 ? -18.514 1.669 4.678 1.00 98.06 81 ASP A O 1
ATOM 665 N N . ALA A 1 82 ? -20.098 0.781 3.366 1.00 97.94 82 ALA A N 1
ATOM 666 C CA . ALA A 1 82 ? -21.126 0.797 4.401 1.00 97.94 82 ALA A CA 1
ATOM 667 C C . ALA A 1 82 ? -20.759 -0.126 5.574 1.00 97.94 82 ALA A C 1
ATOM 669 O O . ALA A 1 82 ? -21.048 0.180 6.734 1.00 97.94 82 ALA A O 1
ATOM 670 N N . GLU A 1 83 ? -20.102 -1.249 5.284 1.00 98.00 83 GLU A N 1
ATOM 671 C CA . GLU A 1 83 ? -19.624 -2.183 6.293 1.00 98.00 83 GLU A CA 1
ATOM 672 C C . GLU A 1 83 ? -18.314 -1.708 6.925 1.00 98.00 83 GLU A C 1
ATOM 674 O O . GLU A 1 83 ? -18.217 -1.698 8.155 1.00 98.00 83 GLU A O 1
ATOM 679 N N . HIS A 1 84 ? -17.340 -1.287 6.118 1.00 97.50 84 HIS A N 1
ATOM 680 C CA . HIS A 1 84 ? -16.005 -0.951 6.592 1.00 97.50 84 HIS A CA 1
ATOM 681 C C . HIS A 1 84 ? -15.932 0.459 7.196 1.00 97.50 84 HIS A C 1
ATOM 683 O O . HIS A 1 84 ? -15.639 0.620 8.382 1.00 97.50 84 HIS A O 1
ATOM 689 N N . TRP A 1 85 ? -16.287 1.472 6.405 1.00 97.50 85 TRP A N 1
ATOM 690 C CA . TRP A 1 85 ? -16.167 2.896 6.739 1.00 97.50 85 TRP A CA 1
ATOM 691 C C . TRP A 1 85 ? -17.410 3.486 7.410 1.00 97.50 85 TRP A C 1
ATOM 693 O O . TRP A 1 85 ? -17.391 4.642 7.838 1.00 97.50 85 TRP A O 1
ATOM 703 N N . LYS A 1 86 ? -18.499 2.709 7.494 1.00 97.81 86 LYS A N 1
ATOM 704 C CA . LYS A 1 86 ? -19.824 3.153 7.972 1.00 97.81 86 LYS A CA 1
ATOM 705 C C . LYS A 1 86 ? -20.365 4.343 7.179 1.00 97.81 86 LYS A C 1
ATOM 707 O O . LYS A 1 86 ? -21.108 5.172 7.703 1.00 97.81 86 LYS A O 1
ATOM 712 N N . GLN A 1 87 ? -19.995 4.412 5.904 1.00 97.44 87 GLN A N 1
ATOM 713 C CA . GLN A 1 87 ? -20.352 5.481 4.982 1.00 97.44 87 GLN A CA 1
ATOM 714 C C . GLN A 1 87 ? -20.832 4.881 3.667 1.00 97.44 87 GLN A C 1
ATOM 716 O O . GLN A 1 87 ? -20.441 3.784 3.293 1.00 97.44 87 GLN A O 1
ATOM 721 N N . LYS A 1 88 ? -21.722 5.587 2.969 1.00 95.88 88 LYS A N 1
ATOM 722 C CA . LYS A 1 88 ? -22.282 5.090 1.707 1.00 95.88 88 LYS A CA 1
ATOM 723 C C . LYS A 1 88 ? -21.243 5.047 0.577 1.00 95.88 88 LYS A C 1
ATOM 725 O O . LYS A 1 88 ? -21.364 4.197 -0.295 1.00 95.88 88 LYS A O 1
ATOM 730 N N . ASP A 1 89 ? -20.309 5.991 0.580 1.00 96.75 89 ASP A N 1
ATOM 731 C CA . ASP A 1 89 ? -19.309 6.196 -0.470 1.00 96.75 89 ASP A CA 1
ATOM 732 C C . ASP A 1 89 ? -18.104 6.884 0.179 1.00 96.75 89 ASP A C 1
ATOM 734 O O . ASP A 1 89 ? -18.191 8.057 0.557 1.00 96.75 89 ASP A O 1
ATOM 738 N N . TYR A 1 90 ? -17.035 6.128 0.424 1.00 97.88 90 TYR A N 1
ATOM 739 C CA . TYR A 1 90 ? -15.834 6.627 1.085 1.00 97.88 90 TYR A CA 1
ATOM 740 C C . TYR A 1 90 ? -14.594 6.300 0.263 1.00 97.88 90 TYR A C 1
ATOM 742 O O . TYR A 1 90 ? -14.267 5.147 0.006 1.00 97.88 90 TYR A O 1
ATOM 750 N N . TRP A 1 91 ? -13.859 7.338 -0.124 1.00 97.44 91 TRP A N 1
ATOM 751 C CA . TRP A 1 91 ? -12.651 7.181 -0.926 1.00 97.44 91 TRP A CA 1
ATOM 752 C C . TRP A 1 91 ? -11.434 7.032 -0.024 1.00 97.44 91 TRP A C 1
ATOM 754 O O . TRP A 1 91 ? -10.773 8.016 0.314 1.00 97.44 91 TRP A O 1
ATOM 764 N N . ALA A 1 92 ? -11.148 5.789 0.358 1.00 97.62 92 ALA A N 1
ATOM 765 C CA . ALA A 1 92 ? -9.967 5.460 1.140 1.00 97.62 92 ALA A CA 1
ATOM 766 C C . ALA A 1 92 ? -8.679 5.825 0.389 1.00 97.62 92 ALA A C 1
ATOM 768 O O . ALA A 1 92 ? -8.519 5.569 -0.809 1.00 97.62 92 ALA A O 1
ATOM 769 N N . THR A 1 93 ? -7.719 6.392 1.112 1.00 97.31 93 THR A N 1
ATOM 770 C CA . THR A 1 93 ? -6.352 6.539 0.608 1.00 97.31 93 THR A CA 1
ATOM 771 C C . THR A 1 93 ? -5.675 5.165 0.484 1.00 97.31 93 THR A C 1
ATOM 773 O O . THR A 1 93 ? -6.047 4.225 1.191 1.00 97.31 93 THR A O 1
ATOM 776 N N . PRO A 1 94 ? -4.615 5.015 -0.336 1.00 97.25 94 PRO A N 1
ATOM 777 C CA . PRO A 1 94 ? -3.860 3.760 -0.400 1.00 97.25 94 PRO A CA 1
ATOM 778 C C . PRO A 1 94 ? -3.307 3.312 0.961 1.00 97.25 94 PRO A C 1
ATOM 780 O O . PRO A 1 94 ? -3.219 2.117 1.236 1.00 97.25 94 PRO A O 1
ATOM 783 N N . VAL A 1 95 ? -2.949 4.270 1.825 1.00 97.88 95 VAL A N 1
ATOM 784 C CA . VAL A 1 95 ? -2.480 3.985 3.187 1.00 97.88 95 VAL A CA 1
ATOM 785 C C . VAL A 1 95 ? -3.606 3.422 4.044 1.00 97.88 95 VAL A C 1
ATOM 787 O O . VAL A 1 95 ? -3.364 2.474 4.780 1.00 97.88 95 VAL A O 1
ATOM 790 N N . GLU A 1 96 ? -4.815 3.974 3.951 1.00 97.94 96 GLU A N 1
ATOM 791 C CA . GLU A 1 96 ? -5.984 3.481 4.685 1.00 97.94 96 GLU A CA 1
ATOM 792 C C . GLU A 1 96 ? -6.369 2.070 4.243 1.00 97.94 96 GLU A C 1
ATOM 794 O O . GLU A 1 96 ? -6.402 1.189 5.097 1.00 97.94 96 GLU A O 1
ATOM 799 N N . LEU A 1 97 ? -6.513 1.835 2.933 1.00 97.94 97 LEU A N 1
ATOM 800 C CA . LEU A 1 97 ? -6.790 0.511 2.357 1.00 97.94 97 LEU A CA 1
ATOM 801 C C . LEU A 1 97 ? -5.792 -0.547 2.864 1.00 97.94 97 LEU A C 1
ATOM 803 O O . LEU A 1 97 ? -6.162 -1.610 3.360 1.00 97.94 97 LEU A O 1
ATOM 807 N N . LEU A 1 98 ? -4.488 -0.256 2.773 1.00 98.25 98 LEU A N 1
ATOM 808 C CA . LEU A 1 98 ? -3.448 -1.185 3.223 1.00 98.25 98 LEU A CA 1
ATOM 809 C C . LEU A 1 98 ? -3.365 -1.273 4.751 1.00 98.25 98 LEU A C 1
ATOM 811 O O . LEU A 1 98 ? -2.900 -2.281 5.284 1.00 98.25 98 LEU A O 1
ATOM 815 N N . ALA A 1 99 ? -3.785 -0.251 5.490 1.00 98.06 99 ALA A N 1
ATOM 816 C CA . ALA A 1 99 ? -3.786 -0.307 6.941 1.00 98.06 99 ALA A CA 1
ATOM 817 C C . ALA A 1 99 ? -4.871 -1.261 7.456 1.00 98.06 99 ALA A C 1
ATOM 819 O O . ALA A 1 99 ? -4.581 -2.110 8.304 1.00 98.06 99 ALA A O 1
ATOM 820 N N . THR A 1 100 ? -6.079 -1.175 6.905 1.00 97.44 100 THR A N 1
ATOM 821 C CA . THR A 1 100 ? -7.250 -1.941 7.344 1.00 97.44 100 THR A CA 1
ATOM 822 C C . THR A 1 100 ? -7.424 -3.281 6.636 1.00 97.44 100 THR A C 1
ATOM 824 O O . THR A 1 100 ? -8.087 -4.160 7.191 1.00 97.44 100 THR A O 1
ATOM 827 N N . ASP A 1 101 ? -6.770 -3.473 5.484 1.00 96.69 101 ASP A N 1
ATOM 828 C CA . ASP A 1 101 ? -6.932 -4.665 4.639 1.00 96.69 101 ASP A CA 1
ATOM 829 C C . ASP A 1 101 ? -8.405 -4.882 4.248 1.00 96.69 101 ASP A C 1
ATOM 831 O O . ASP A 1 101 ? -8.959 -5.981 4.417 1.00 96.69 101 ASP A O 1
ATOM 835 N N . ALA A 1 102 ? -9.048 -3.775 3.863 1.00 89.69 102 ALA A N 1
ATOM 836 C CA . ALA A 1 102 ? -10.461 -3.649 3.527 1.00 89.69 102 ALA A CA 1
ATOM 837 C C . ALA A 1 102 ? -10.752 -2.302 2.847 1.00 89.69 102 ALA A C 1
ATOM 839 O O . ALA A 1 102 ? -10.008 -1.328 3.114 1.00 89.69 102 ALA A O 1
#